Protein AF-T1BUX1-F1 (afdb_monomer)

pLDDT: mean 76.02, std 11.66, range [53.0, 91.06]

Radius of gyration: 20.0 Å; Cα contacts (8 Å, |Δi|>4): 28; chains: 1; bounding box: 41×17×61 Å

Organism: NCBI:txid410659

InterPro domains:
  IPR011527 ABC transporter type 1, transmembrane domain [PF00664] (2-70)
  IPR011527 ABC transporter type 1, transmembrane domain [PS50929] (1-79)
  IPR036640 ABC transporter type 1, transmembrane domain superfamily [G3DSA:1.20.1560.10] (1-79)
  IPR036640 ABC transporter type 1, transmem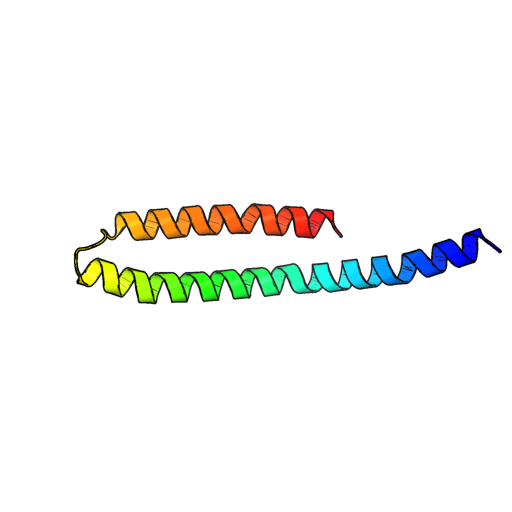brane domain superfamily [SSF90123] (2-78)

Nearest PDB structures (foldseek):
  6vol-assembly1_S  TM=5.723E-01  e=2.861E+00  Spinacia oleracea
  6vol-assembly1_X  TM=5.473E-01  e=2.861E+00  Spinacia oleracea
  6vmb-assembly1_Z  TM=6.578E-01  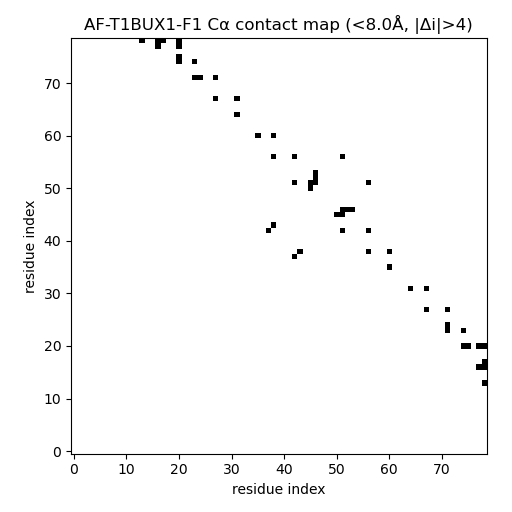e=5.571E+00  Spinacia oleracea

Sequence (79 aa):
EDFEKENQGLYEPSFRAQFLSGIIQPAMLFLANLNYVAIAALGGYWVVSGSMTLGDIQAFIQYSRQFTNPITQIASQMN

Foldseek 3D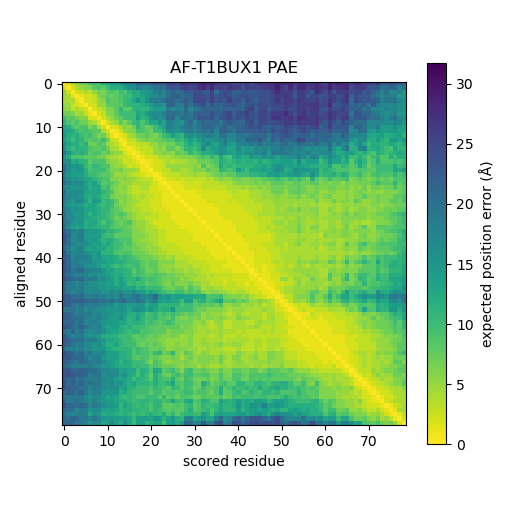i:
DVVVVVVVVVVVLVVVLVVQLVVLVVVLVVVLVVVVVVLCVVVVVCCVVVNDPPVVSVVVNVVVVVVSVVVNVVSVVSD

Solvent-accessible surface area (backbone atoms only — not comparable to full-atom values): 4390 Å² total; per-residue (Å²): 113,70,69,58,55,55,51,57,65,48,49,59,57,50,54,50,30,50,54,48,44,66,45,44,62,60,50,51,54,50,49,52,52,52,49,50,52,51,47,52,57,54,44,51,53,34,40,76,69,69,77,41,56,74,65,57,50,54,51,50,55,51,53,53,52,59,58,52,52,59,53,56,51,54,50,58,72,66,89

Mean predicted aligned error: 9.96 Å

Secondary structure (DSSP, 8-state):
-HHHHHHHHHHHHHHHHHHHHHHHHHHHHHHHHHHHHHHHHHHHHHHHTTSS-HHHHHHHHHHHHHHHHHHHHHHHHT-

Structure (mmCIF, N/CA/C/O backbone):
data_AF-T1BUX1-F1
#
_entry.id   AF-T1BUX1-F1
#
loop_
_atom_site.group_PDB
_atom_site.id
_atom_site.type_symbol
_atom_site.label_atom_id
_atom_site.label_alt_id
_atom_site.label_comp_id
_atom_site.label_asym_id
_atom_site.label_entity_id
_atom_site.label_seq_id
_atom_site.pdbx_PDB_ins_code
_atom_site.Cartn_x
_atom_site.Cartn_y
_atom_site.Cartn_z
_atom_site.occupancy
_atom_site.B_iso_or_equiv
_atom_site.auth_seq_id
_atom_site.auth_comp_id
_atom_site.auth_asym_id
_atom_site.auth_atom_id
_atom_site.pdbx_PDB_model_num
ATOM 1 N N . GLU A 1 1 ? -29.291 7.067 38.703 1.00 53.00 1 GLU A N 1
ATOM 2 C CA . GLU A 1 1 ? -30.008 6.414 37.589 1.00 53.00 1 GLU A CA 1
ATOM 3 C C . GLU A 1 1 ? -29.546 6.926 36.222 1.00 53.00 1 GLU A C 1
ATOM 5 O O . GLU A 1 1 ? -29.198 6.101 35.388 1.00 53.00 1 GLU A O 1
ATOM 10 N N . ASP A 1 2 ? -29.421 8.240 35.993 1.00 58.50 2 ASP A N 1
ATOM 11 C CA . ASP A 1 2 ? -28.966 8.767 34.685 1.00 58.50 2 ASP A CA 1
ATOM 12 C C . ASP A 1 2 ? -27.523 8.378 34.299 1.00 58.50 2 ASP A C 1
ATOM 14 O O . ASP A 1 2 ? -27.260 8.032 33.150 1.00 58.50 2 ASP A O 1
ATOM 18 N N . PHE A 1 3 ? -26.604 8.325 35.270 1.00 59.53 3 PHE A N 1
ATOM 19 C CA . PHE A 1 3 ? -25.201 7.937 35.045 1.00 59.53 3 PHE A CA 1
ATOM 20 C C . PHE A 1 3 ? -25.040 6.472 34.599 1.00 59.53 3 PHE A C 1
ATOM 22 O O . PHE A 1 3 ? -24.141 6.140 33.835 1.00 59.53 3 PHE A O 1
ATOM 29 N N . GLU A 1 4 ? -25.922 5.581 35.055 1.00 61.03 4 GLU A N 1
ATOM 30 C CA . GLU A 1 4 ? -25.902 4.152 34.706 1.00 61.03 4 GLU A CA 1
ATOM 31 C C . GLU A 1 4 ? -26.409 3.906 33.281 1.00 61.03 4 GLU A C 1
ATOM 33 O O . GLU A 1 4 ? -25.883 3.043 32.575 1.00 61.03 4 GLU A O 1
ATOM 38 N N . LYS A 1 5 ? -27.383 4.709 32.831 1.00 58.25 5 LYS A N 1
ATOM 39 C CA . LYS A 1 5 ? -27.880 4.701 31.450 1.00 58.25 5 LYS A CA 1
ATOM 40 C C . LYS A 1 5 ? -26.846 5.223 30.456 1.00 58.25 5 LYS A C 1
ATOM 42 O O . LYS A 1 5 ? -26.667 4.604 29.409 1.00 58.25 5 LYS A O 1
ATOM 47 N N . GLU A 1 6 ? -26.143 6.311 30.777 1.00 60.41 6 GLU A N 1
ATOM 48 C CA . GLU A 1 6 ? -25.029 6.781 29.938 1.00 60.41 6 GLU A CA 1
ATOM 49 C C . GLU A 1 6 ? -23.884 5.763 29.891 1.00 60.41 6 GLU A C 1
ATOM 51 O O . GLU A 1 6 ? -23.340 5.494 28.820 1.00 60.41 6 GLU A O 1
ATOM 56 N N . ASN A 1 7 ? -23.559 5.129 31.022 1.00 59.41 7 ASN A N 1
ATOM 57 C CA . ASN A 1 7 ? -22.466 4.161 31.094 1.00 59.41 7 ASN A CA 1
ATOM 58 C C . ASN A 1 7 ? -22.761 2.871 30.299 1.00 59.41 7 ASN A C 1
ATOM 60 O O . ASN A 1 7 ? -21.872 2.335 29.638 1.00 59.41 7 ASN A O 1
ATOM 64 N N . GLN A 1 8 ? -24.016 2.399 30.280 1.00 55.91 8 GLN A N 1
ATOM 65 C CA . GLN A 1 8 ? -24.439 1.311 29.383 1.00 55.91 8 GLN A CA 1
ATOM 66 C C . GLN A 1 8 ? -24.406 1.731 27.906 1.00 55.91 8 GLN A C 1
ATOM 68 O O . GLN A 1 8 ? -24.005 0.936 27.056 1.00 55.91 8 GLN A O 1
ATOM 73 N N . GLY A 1 9 ? -24.744 2.990 27.606 1.00 57.09 9 GLY A N 1
ATOM 74 C CA . GLY A 1 9 ? -24.639 3.564 26.262 1.00 57.09 9 GLY A CA 1
ATOM 75 C C . GLY A 1 9 ? -23.203 3.691 25.739 1.00 57.09 9 GLY A C 1
ATOM 76 O O . GLY A 1 9 ? -23.014 3.716 24.528 1.00 57.09 9 GLY A O 1
ATOM 77 N N . LEU A 1 10 ? -22.197 3.725 26.622 1.00 55.47 10 LEU A N 1
ATOM 78 C CA . LEU A 1 10 ? -20.765 3.798 26.288 1.00 55.47 10 LEU A CA 1
ATOM 79 C C . LEU A 1 10 ? -20.072 2.428 26.221 1.00 55.47 10 LEU A C 1
ATOM 81 O O . LEU A 1 10 ? -19.028 2.293 25.576 1.00 55.47 10 LEU A O 1
ATOM 85 N N . TYR A 1 11 ? -20.666 1.395 26.820 1.00 56.28 11 TYR A N 1
ATOM 86 C CA . TYR A 1 11 ? -20.118 0.038 26.804 1.00 56.28 11 TYR A CA 1
ATOM 87 C C . TYR A 1 11 ? -20.173 -0.595 25.405 1.00 56.28 11 TYR A C 1
ATOM 89 O O . TYR A 1 11 ? -19.222 -1.232 24.950 1.00 56.28 11 TYR A O 1
ATOM 97 N N . GLU A 1 12 ? -21.270 -0.372 24.684 1.00 59.50 12 GLU A N 1
ATOM 98 C CA . GLU A 1 12 ? -21.479 -0.935 23.351 1.00 59.50 12 GLU A CA 1
ATOM 99 C C . GLU A 1 12 ? -20.615 -0.273 22.250 1.00 59.50 12 GLU A C 1
ATOM 101 O O . GLU A 1 12 ? -20.037 -1.000 21.436 1.00 59.50 12 GLU A O 1
ATOM 106 N N . PRO A 1 13 ? -20.420 1.064 22.239 1.00 60.41 13 PRO A N 1
ATOM 107 C CA . PRO A 1 13 ? -19.420 1.730 21.405 1.00 60.41 13 PRO A CA 1
ATOM 108 C C . PRO A 1 13 ? -17.989 1.276 21.701 1.00 60.41 13 PRO A C 1
ATOM 110 O O . PRO A 1 13 ? -17.241 1.015 20.761 1.00 60.41 13 PRO A O 1
ATOM 113 N N . SER A 1 14 ? -17.620 1.129 22.980 1.00 61.72 14 SE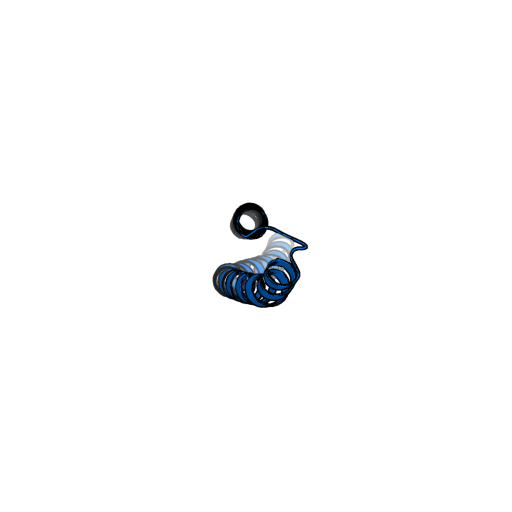R A N 1
ATOM 114 C CA . SER A 1 14 ? -16.254 0.753 23.378 1.00 61.72 14 SER A CA 1
ATOM 115 C C . SER A 1 14 ? -15.919 -0.683 22.965 1.00 61.72 14 SER A C 1
ATOM 117 O O . SER A 1 14 ? -14.858 -0.939 22.400 1.00 61.72 14 SER A O 1
ATOM 119 N N . PHE A 1 15 ? -16.856 -1.624 23.144 1.00 62.91 15 PHE A N 1
ATOM 120 C CA . PHE A 1 15 ? -16.678 -3.010 22.697 1.00 62.91 15 PHE A CA 1
ATOM 121 C C . PHE A 1 15 ? -16.561 -3.116 21.169 1.00 62.91 15 PHE A C 1
ATOM 123 O O . PHE A 1 15 ? -15.715 -3.849 20.651 1.00 62.91 15 PHE A O 1
ATOM 130 N N . ARG A 1 16 ? -17.380 -2.356 20.428 1.00 62.69 16 ARG A N 1
ATOM 131 C CA . ARG A 1 16 ? -17.300 -2.308 18.961 1.00 62.69 16 ARG A CA 1
ATOM 132 C C . ARG A 1 16 ? -15.998 -1.670 18.481 1.00 62.69 16 ARG A C 1
ATOM 134 O O . ARG A 1 16 ? -15.435 -2.184 17.522 1.00 62.69 16 ARG A O 1
ATOM 141 N N . ALA A 1 17 ? -15.502 -0.621 19.138 1.00 66.62 17 ALA A N 1
ATOM 142 C CA . ALA A 1 17 ? -14.212 -0.003 18.821 1.00 66.62 17 ALA A CA 1
ATOM 143 C C . ALA A 1 17 ? -13.052 -0.991 19.021 1.00 66.62 17 ALA A C 1
ATOM 145 O O . ALA A 1 17 ? -12.263 -1.198 18.099 1.00 66.62 17 ALA A O 1
ATOM 146 N N . GLN A 1 18 ? -13.030 -1.707 20.152 1.00 64.62 18 GLN A N 1
ATOM 147 C CA . GLN A 1 18 ? -12.012 -2.725 20.432 1.00 64.62 18 GLN A CA 1
ATOM 148 C C . GLN A 1 18 ? -12.035 -3.873 19.411 1.00 64.62 18 GLN A C 1
ATOM 150 O O . GLN A 1 18 ? -10.987 -4.333 18.950 1.00 64.62 18 GLN A O 1
ATOM 155 N N . PHE A 1 19 ? -13.232 -4.328 19.029 1.00 69.56 19 PHE A N 1
ATOM 156 C CA . PHE A 1 19 ? -13.406 -5.348 17.994 1.00 69.56 19 PHE A CA 1
ATOM 157 C C . PHE A 1 19 ? -12.923 -4.851 16.626 1.00 69.56 19 PHE A C 1
ATOM 159 O O . PHE A 1 19 ? -12.220 -5.570 15.912 1.00 69.56 19 PHE A O 1
ATOM 166 N N . LEU A 1 20 ? -13.244 -3.601 16.279 1.00 67.12 20 LEU A N 1
ATOM 167 C CA . LEU A 1 20 ? -12.813 -2.975 15.035 1.00 67.12 20 LEU A CA 1
ATOM 168 C C . LEU A 1 20 ? -11.285 -2.862 14.986 1.00 67.12 20 LEU A C 1
ATOM 170 O O . LEU A 1 20 ? -10.682 -3.251 13.987 1.00 67.12 20 LEU A O 1
ATOM 174 N N . SER A 1 21 ? -10.639 -2.432 16.073 1.00 70.88 21 SER A N 1
ATOM 175 C CA . SER A 1 21 ? -9.176 -2.364 16.152 1.00 70.88 21 SER A CA 1
ATOM 176 C C . SER A 1 21 ? -8.488 -3.719 16.121 1.00 70.88 21 SER A C 1
ATOM 178 O O . SER A 1 21 ? -7.405 -3.823 15.54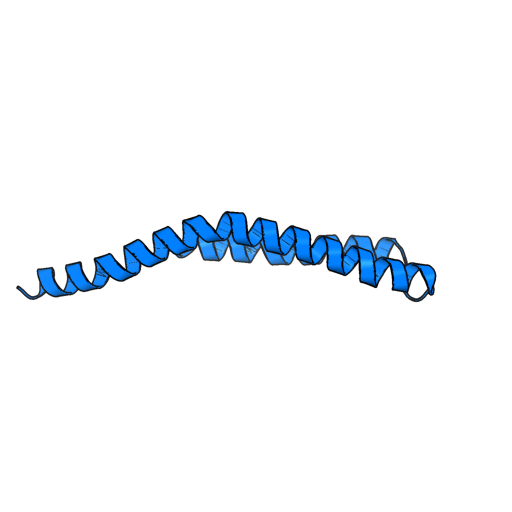3 1.00 70.88 21 SER A O 1
ATOM 180 N N . GLY A 1 22 ? -9.125 -4.772 16.637 1.00 76.06 22 GLY A N 1
ATOM 181 C CA . GLY A 1 22 ? -8.645 -6.146 16.466 1.00 76.06 22 GLY A CA 1
ATOM 182 C C . GLY A 1 22 ? -8.635 -6.609 15.003 1.00 76.06 22 GLY A C 1
ATOM 183 O O . GLY A 1 22 ? -7.766 -7.384 14.606 1.00 76.06 22 GLY A O 1
ATOM 184 N N . ILE A 1 23 ? -9.562 -6.106 14.180 1.00 82.31 23 ILE A N 1
ATOM 185 C CA . ILE A 1 23 ? -9.676 -6.460 12.754 1.00 82.31 23 ILE A CA 1
ATOM 186 C C . ILE A 1 23 ? -8.852 -5.528 11.856 1.00 82.31 23 ILE A C 1
ATOM 188 O O . ILE A 1 23 ? -8.430 -5.936 10.773 1.00 82.31 23 ILE A O 1
ATOM 192 N N . ILE A 1 24 ? -8.564 -4.302 12.297 1.00 79.50 24 ILE A N 1
ATOM 193 C CA . ILE A 1 24 ? -7.796 -3.313 11.529 1.00 79.50 24 ILE A CA 1
ATOM 194 C C . ILE A 1 24 ? -6.449 -3.883 11.076 1.00 79.50 24 ILE A C 1
ATOM 196 O O . ILE A 1 24 ? -6.133 -3.825 9.892 1.00 79.50 24 ILE A O 1
ATOM 200 N N . GLN A 1 25 ? -5.664 -4.484 11.970 1.00 81.06 25 GLN A N 1
ATOM 201 C CA . GLN A 1 25 ? -4.337 -4.991 11.607 1.00 81.06 25 GLN A CA 1
ATOM 202 C C . GLN A 1 25 ? -4.380 -6.094 10.521 1.00 81.06 25 GLN A C 1
ATOM 204 O O . GLN A 1 25 ? -3.699 -5.938 9.500 1.00 81.06 25 GLN A O 1
ATOM 209 N N . PRO A 1 26 ? -5.189 -7.168 10.651 1.00 84.25 26 PRO A N 1
ATOM 210 C CA . PRO A 1 26 ? -5.329 -8.157 9.582 1.00 84.25 26 PRO A CA 1
ATOM 211 C C . PRO A 1 26 ? -5.976 -7.589 8.308 1.00 84.25 26 PRO A C 1
ATOM 213 O O . PRO A 1 26 ? -5.560 -7.958 7.208 1.00 84.25 26 PRO A O 1
ATOM 216 N N . ALA A 1 27 ? -6.924 -6.652 8.414 1.00 84.81 27 ALA A N 1
ATOM 217 C CA . ALA A 1 27 ? -7.517 -5.987 7.251 1.00 84.81 27 ALA A CA 1
ATOM 218 C C . ALA A 1 27 ? -6.480 -5.167 6.467 1.00 84.81 27 ALA A C 1
ATOM 220 O O . ALA A 1 27 ? -6.447 -5.220 5.239 1.00 84.81 27 ALA A O 1
ATOM 221 N N . MET A 1 28 ? -5.582 -4.467 7.161 1.00 81.38 28 MET A N 1
ATOM 222 C CA . MET A 1 28 ? -4.500 -3.709 6.529 1.00 81.38 28 MET A CA 1
ATOM 223 C C . MET A 1 28 ? -3.503 -4.623 5.819 1.00 81.38 28 MET A C 1
ATOM 225 O O . MET A 1 28 ? -3.069 -4.312 4.709 1.00 81.38 28 MET A O 1
ATOM 229 N N . LEU A 1 29 ? -3.187 -5.784 6.402 1.00 85.06 29 LEU A N 1
ATOM 230 C CA . LEU A 1 29 ? -2.358 -6.793 5.743 1.00 85.06 29 LEU A CA 1
ATOM 231 C C . LEU A 1 29 ? -3.037 -7.332 4.473 1.00 85.06 29 LEU A C 1
ATOM 233 O O . LEU A 1 29 ? -2.392 -7.471 3.432 1.00 85.06 29 LEU A O 1
ATOM 237 N N . PHE A 1 30 ? -4.340 -7.613 4.539 1.00 88.19 30 PHE A N 1
ATOM 238 C CA . PHE A 1 30 ? -5.119 -8.061 3.386 1.00 88.19 30 PHE A CA 1
ATOM 239 C C . PHE A 1 30 ? -5.128 -7.010 2.266 1.00 88.19 30 PHE A C 1
ATOM 241 O O . PHE A 1 30 ? -4.799 -7.327 1.122 1.00 88.19 30 PHE A O 1
ATOM 248 N N . LEU A 1 31 ? -5.407 -5.747 2.605 1.00 86.25 31 LEU A N 1
ATOM 249 C CA . LEU A 1 31 ? -5.373 -4.625 1.664 1.00 86.25 31 LEU A CA 1
ATOM 250 C C . LEU A 1 31 ? -3.987 -4.449 1.036 1.00 86.25 31 LEU A C 1
ATOM 252 O O . LEU A 1 31 ? -3.887 -4.239 -0.172 1.00 86.25 31 LEU A O 1
ATOM 256 N N . ALA A 1 32 ? -2.916 -4.583 1.821 1.00 82.75 32 ALA A N 1
ATOM 257 C CA . ALA A 1 32 ? -1.549 -4.483 1.319 1.00 82.75 32 ALA A CA 1
ATOM 258 C C . ALA A 1 32 ? -1.225 -5.579 0.288 1.00 82.75 32 ALA A C 1
ATOM 260 O O . ALA A 1 32 ? -0.632 -5.283 -0.751 1.00 82.75 32 ALA A O 1
ATOM 261 N N . ASN A 1 33 ? -1.637 -6.825 0.542 1.00 87.06 33 ASN A N 1
ATOM 262 C CA . ASN A 1 33 ? -1.447 -7.931 -0.401 1.00 87.06 33 ASN A CA 1
ATOM 263 C C . ASN A 1 33 ? -2.284 -7.746 -1.672 1.00 87.06 33 ASN A C 1
ATOM 265 O O . ASN A 1 33 ? -1.767 -7.918 -2.775 1.00 87.06 33 ASN A O 1
ATOM 269 N N . LEU A 1 34 ? -3.550 -7.346 -1.533 1.00 90.38 34 LEU A N 1
ATOM 270 C CA . LEU A 1 34 ? -4.433 -7.105 -2.674 1.00 90.38 34 LEU A CA 1
ATOM 271 C C . LEU A 1 34 ? -3.887 -5.993 -3.576 1.00 90.38 34 LEU A C 1
ATOM 273 O O . LEU A 1 34 ? -3.812 -6.153 -4.792 1.00 90.38 34 LEU A O 1
ATOM 277 N N . ASN A 1 35 ? -3.454 -4.891 -2.968 1.00 85.12 35 ASN A N 1
ATOM 278 C CA . ASN A 1 35 ? -2.837 -3.774 -3.667 1.00 85.12 35 ASN A CA 1
ATOM 279 C C . ASN A 1 35 ? -1.553 -4.201 -4.395 1.00 85.12 35 ASN A C 1
ATOM 281 O O . ASN A 1 35 ? -1.367 -3.878 -5.565 1.00 85.12 35 ASN A O 1
ATOM 285 N N . TYR A 1 36 ? -0.694 -4.991 -3.742 1.00 84.94 36 TYR A N 1
ATOM 286 C CA . TYR A 1 36 ? 0.510 -5.523 -4.378 1.00 84.94 36 TYR A CA 1
ATOM 287 C C . TYR A 1 36 ? 0.188 -6.368 -5.619 1.00 84.94 36 TYR A C 1
ATOM 289 O O . TYR A 1 36 ? 0.784 -6.148 -6.672 1.00 84.94 36 TYR A O 1
ATOM 297 N N . VAL A 1 37 ? -0.778 -7.288 -5.525 1.00 91.06 37 VAL A N 1
ATOM 298 C CA . VAL A 1 37 ? -1.200 -8.128 -6.660 1.00 91.06 37 VAL A CA 1
ATOM 299 C C . VAL A 1 37 ? -1.791 -7.280 -7.789 1.00 91.06 37 VAL A C 1
ATOM 301 O O . VAL A 1 37 ? -1.448 -7.495 -8.951 1.00 91.06 37 VAL A O 1
ATOM 304 N N . ALA A 1 38 ? -2.627 -6.289 -7.466 1.00 90.50 38 ALA A N 1
ATOM 305 C CA . ALA A 1 38 ? -3.210 -5.384 -8.456 1.00 90.50 38 ALA A CA 1
ATOM 306 C C . ALA A 1 38 ? -2.130 -4.594 -9.213 1.00 90.50 38 ALA A C 1
ATOM 308 O O . ALA A 1 38 ? -2.155 -4.536 -10.443 1.00 90.50 38 ALA A O 1
ATOM 309 N N . ILE A 1 39 ? -1.146 -4.044 -8.493 1.00 86.88 39 ILE A N 1
ATOM 310 C CA . ILE A 1 39 ? -0.022 -3.317 -9.094 1.00 86.88 39 ILE A CA 1
ATOM 311 C C . ILE A 1 39 ? 0.856 -4.254 -9.926 1.00 86.88 39 ILE A C 1
ATOM 313 O O . ILE A 1 39 ? 1.266 -3.881 -11.021 1.00 86.88 39 ILE A O 1
ATOM 317 N N . ALA A 1 40 ? 1.137 -5.467 -9.450 1.00 86.19 40 ALA A N 1
ATOM 318 C CA . ALA A 1 40 ? 1.944 -6.430 -10.193 1.00 86.19 40 ALA A CA 1
ATOM 319 C C . ALA A 1 40 ? 1.269 -6.845 -11.512 1.00 86.19 40 ALA A C 1
ATOM 321 O O . ALA A 1 40 ? 1.933 -6.904 -12.546 1.00 86.19 40 ALA A O 1
ATOM 322 N N . ALA A 1 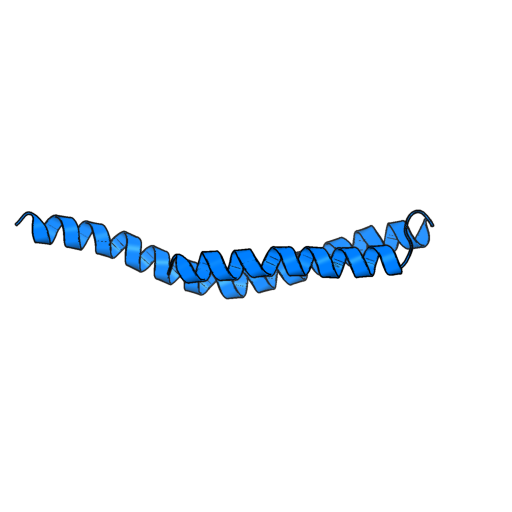41 ? -0.047 -7.077 -11.499 1.00 90.12 41 ALA A N 1
ATOM 323 C CA . ALA A 1 41 ? -0.805 -7.460 -12.688 1.00 90.12 41 ALA A CA 1
ATOM 324 C C . ALA A 1 41 ? -0.934 -6.305 -13.699 1.00 90.12 41 ALA A C 1
ATOM 326 O O . ALA A 1 41 ? -0.592 -6.466 -14.871 1.00 90.12 41 ALA A O 1
ATOM 327 N N . LEU A 1 42 ? -1.394 -5.131 -13.252 1.00 89.31 42 LEU A N 1
ATOM 328 C CA . LEU A 1 42 ? -1.619 -3.971 -14.125 1.00 89.31 42 LEU A CA 1
ATOM 329 C C . LEU A 1 42 ? -0.306 -3.307 -14.550 1.00 89.31 42 LEU A C 1
ATOM 331 O O . LEU A 1 42 ? -0.110 -2.988 -15.720 1.00 89.31 42 LEU A O 1
ATOM 335 N N . GLY A 1 43 ? 0.620 -3.145 -13.609 1.00 86.06 43 GLY A N 1
ATOM 336 C CA . GLY A 1 43 ? 1.939 -2.585 -13.870 1.00 86.06 43 GLY A CA 1
ATOM 337 C C . GLY A 1 43 ? 2.776 -3.493 -14.767 1.00 86.06 43 GLY A C 1
ATOM 338 O O . GLY A 1 43 ? 3.409 -3.004 -15.700 1.00 86.06 43 GLY A O 1
ATOM 339 N N . GLY A 1 44 ? 2.726 -4.814 -14.563 1.00 86.00 44 GLY A N 1
ATOM 340 C CA . GLY A 1 44 ? 3.382 -5.771 -15.458 1.00 86.00 44 GLY A CA 1
ATOM 341 C C . GLY A 1 44 ? 2.914 -5.616 -16.906 1.00 86.00 44 GLY A C 1
ATOM 342 O O . GLY A 1 44 ? 3.739 -5.546 -17.815 1.00 86.00 44 GLY A O 1
ATOM 343 N N . TYR A 1 45 ? 1.603 -5.461 -17.115 1.00 89.38 45 TYR A N 1
ATOM 344 C CA . TYR A 1 45 ? 1.040 -5.183 -18.436 1.00 89.38 45 TYR A CA 1
ATOM 345 C C . TYR A 1 45 ? 1.552 -3.856 -19.030 1.00 89.38 45 TYR A C 1
ATOM 347 O O . TYR A 1 45 ? 2.014 -3.841 -20.171 1.00 89.38 45 TYR A O 1
ATOM 355 N N . TRP A 1 46 ? 1.544 -2.761 -18.261 1.00 85.69 46 TRP A N 1
ATOM 356 C CA . TRP A 1 46 ? 1.990 -1.440 -18.733 1.00 85.69 46 TRP A CA 1
ATOM 357 C C . TRP A 1 46 ? 3.497 -1.324 -19.002 1.00 85.69 46 TRP A C 1
ATOM 359 O O . TRP A 1 46 ? 3.909 -0.558 -19.876 1.00 85.69 46 TRP A O 1
ATOM 369 N N . VAL A 1 47 ? 4.326 -2.083 -18.280 1.00 86.88 47 VAL A N 1
ATOM 370 C CA . VAL A 1 47 ? 5.773 -2.159 -18.543 1.00 86.88 47 VAL A CA 1
ATOM 371 C C . VAL A 1 47 ? 6.051 -2.922 -19.827 1.00 86.88 47 VAL A C 1
ATOM 373 O O . VAL A 1 47 ? 6.861 -2.479 -20.638 1.00 86.88 47 VAL A O 1
ATOM 376 N N . VAL A 1 48 ? 5.350 -4.036 -20.054 1.00 87.38 48 VAL A N 1
ATOM 377 C CA . VAL A 1 48 ? 5.490 -4.812 -21.295 1.00 87.38 48 VAL A CA 1
ATOM 378 C C . VAL A 1 48 ? 4.980 -4.020 -22.505 1.00 87.38 48 VAL A C 1
ATOM 380 O O . VAL A 1 48 ? 5.555 -4.133 -23.585 1.00 87.38 48 VAL A O 1
ATOM 383 N N . SER A 1 49 ? 3.961 -3.169 -22.336 1.00 86.38 49 SER A N 1
ATOM 384 C CA . SER A 1 49 ? 3.471 -2.276 -23.397 1.00 86.38 49 SER A CA 1
ATOM 385 C C . SER A 1 49 ? 4.329 -1.021 -23.617 1.00 86.38 49 SER A C 1
ATOM 387 O O . SER A 1 49 ? 4.013 -0.221 -24.496 1.00 86.38 49 SER A O 1
ATOM 389 N N . GLY A 1 50 ? 5.390 -0.817 -22.824 1.00 83.81 50 GLY A N 1
ATOM 390 C CA . GLY A 1 50 ? 6.270 0.355 -22.905 1.00 83.81 50 GLY A CA 1
ATOM 391 C C . GLY A 1 50 ? 5.618 1.673 -22.470 1.00 83.81 50 GLY A C 1
ATOM 392 O O . GLY A 1 50 ? 6.162 2.741 -22.736 1.00 83.81 50 GLY A O 1
ATOM 393 N N . SER A 1 51 ? 4.448 1.619 -21.826 1.00 84.19 51 SER A N 1
ATOM 394 C CA . SER A 1 51 ? 3.684 2.799 -21.394 1.00 84.19 51 SER A CA 1
ATOM 395 C C . SER A 1 51 ? 4.143 3.342 -20.036 1.00 84.19 51 SER A C 1
ATOM 397 O O . SER A 1 51 ? 3.888 4.502 -19.727 1.00 84.19 51 SER A O 1
ATOM 399 N N . MET A 1 52 ? 4.820 2.515 -19.234 1.00 86.38 52 MET A N 1
ATOM 400 C CA . MET A 1 52 ? 5.441 2.881 -17.957 1.00 86.38 52 MET A CA 1
ATOM 401 C C . MET A 1 52 ? 6.800 2.197 -17.809 1.00 86.38 52 MET A C 1
ATOM 403 O O . MET A 1 52 ? 7.011 1.093 -18.312 1.00 86.38 52 MET A O 1
ATOM 407 N N . THR A 1 53 ? 7.719 2.830 -17.083 1.00 88.69 53 THR A N 1
ATOM 408 C CA . THR A 1 53 ? 8.998 2.217 -16.710 1.00 88.69 53 THR A CA 1
ATOM 409 C C . THR A 1 53 ? 8.858 1.394 -15.426 1.00 88.69 53 THR A C 1
ATOM 411 O O . THR A 1 53 ? 7.936 1.577 -14.629 1.00 88.69 53 THR A O 1
ATOM 414 N N . LEU A 1 54 ? 9.819 0.501 -15.171 1.00 83.56 54 LEU A N 1
ATOM 415 C CA . LEU A 1 54 ? 9.893 -0.231 -13.901 1.00 83.56 54 LEU A CA 1
ATOM 416 C C . LEU A 1 54 ? 10.028 0.719 -12.690 1.00 83.56 54 LEU A C 1
ATOM 418 O O . LEU A 1 54 ? 9.503 0.427 -11.614 1.00 83.56 54 LEU A O 1
ATOM 422 N N . GLY A 1 55 ? 10.701 1.861 -12.874 1.00 86.81 55 GLY A N 1
ATOM 423 C CA . GLY A 1 55 ? 10.853 2.889 -11.842 1.00 86.81 55 GLY A CA 1
ATOM 424 C C . GLY A 1 55 ? 9.521 3.528 -11.450 1.00 86.81 55 GLY A C 1
ATOM 425 O O . GLY A 1 55 ? 9.269 3.728 -10.261 1.00 86.81 55 GLY A O 1
ATOM 426 N N . ASP A 1 56 ? 8.630 3.754 -12.419 1.00 86.62 56 ASP A N 1
ATOM 427 C CA . ASP A 1 56 ? 7.302 4.325 -12.164 1.00 86.62 56 ASP A CA 1
ATOM 428 C C . ASP A 1 56 ? 6.449 3.393 -11.289 1.00 86.62 56 ASP A C 1
ATOM 430 O O . ASP A 1 56 ? 5.790 3.840 -10.348 1.00 86.62 56 ASP A O 1
ATOM 434 N N . ILE A 1 57 ? 6.520 2.076 -11.525 1.00 84.00 57 ILE A N 1
ATOM 435 C CA . ILE A 1 57 ? 5.857 1.074 -10.672 1.00 84.00 57 ILE A CA 1
ATOM 436 C C . ILE A 1 57 ? 6.430 1.099 -9.257 1.00 84.00 57 ILE A C 1
ATOM 438 O O . ILE A 1 57 ? 5.678 1.076 -8.279 1.00 84.00 57 ILE A O 1
ATOM 442 N N . GLN A 1 58 ? 7.757 1.138 -9.125 1.00 86.12 58 GLN A N 1
ATOM 443 C CA . GLN A 1 58 ? 8.406 1.154 -7.816 1.00 86.12 58 GLN A CA 1
ATOM 444 C C . GLN A 1 58 ? 7.995 2.391 -7.005 1.00 86.12 58 GLN A C 1
ATOM 446 O O . GLN A 1 58 ? 7.693 2.271 -5.813 1.00 86.12 58 GLN A O 1
ATOM 451 N N . ALA A 1 59 ? 7.957 3.565 -7.641 1.00 88.44 59 ALA A N 1
ATOM 452 C CA . ALA A 1 59 ? 7.499 4.802 -7.019 1.00 88.44 59 ALA A CA 1
ATOM 453 C C . ALA A 1 59 ? 6.026 4.701 -6.591 1.00 88.44 59 ALA A C 1
ATOM 455 O O . ALA A 1 59 ? 5.690 5.037 -5.455 1.00 88.44 59 ALA A O 1
ATOM 456 N N . PHE A 1 60 ? 5.160 4.150 -7.447 1.00 85.50 60 PHE A N 1
ATOM 457 C CA . PHE A 1 60 ? 3.746 3.953 -7.129 1.00 85.50 60 PHE A CA 1
ATOM 458 C C . PHE A 1 60 ? 3.534 3.030 -5.918 1.00 85.50 60 PHE A C 1
ATOM 460 O O . PHE A 1 60 ? 2.774 3.370 -5.011 1.00 85.50 60 PHE A O 1
ATOM 467 N N . ILE A 1 61 ? 4.250 1.899 -5.843 1.00 83.69 61 ILE A N 1
ATOM 468 C CA . ILE A 1 61 ? 4.196 0.985 -4.685 1.00 83.69 61 ILE A CA 1
ATOM 469 C C . ILE A 1 61 ? 4.601 1.715 -3.400 1.00 83.69 61 ILE A C 1
ATOM 471 O O . ILE A 1 61 ? 3.948 1.556 -2.365 1.00 83.69 61 ILE A O 1
ATOM 475 N N . GLN A 1 62 ? 5.670 2.515 -3.447 1.00 84.94 62 GLN A N 1
ATOM 476 C CA . GLN A 1 62 ? 6.133 3.274 -2.284 1.00 84.94 62 GLN A CA 1
ATOM 477 C C . GLN A 1 62 ? 5.099 4.302 -1.818 1.00 84.94 62 GLN A C 1
ATOM 479 O O . GLN A 1 62 ? 4.771 4.332 -0.630 1.00 84.94 62 GLN A O 1
ATOM 484 N N . TYR A 1 63 ? 4.537 5.088 -2.738 1.00 84.50 63 TYR A N 1
ATOM 485 C CA . TYR A 1 63 ? 3.500 6.066 -2.404 1.00 84.50 63 TYR A CA 1
ATOM 486 C C . TYR A 1 63 ? 2.228 5.408 -1.875 1.00 84.50 63 TYR A C 1
ATOM 488 O O . TYR A 1 63 ? 1.646 5.873 -0.896 1.00 84.50 63 TYR A O 1
ATOM 496 N N . SER A 1 64 ? 1.824 4.282 -2.460 1.00 80.88 64 SER A N 1
ATOM 497 C CA . SER A 1 64 ? 0.644 3.556 -2.003 1.00 80.88 64 SER A CA 1
ATOM 498 C C . SER A 1 64 ? 0.817 3.037 -0.570 1.00 80.88 64 SER A C 1
ATOM 500 O O . SER A 1 64 ? -0.075 3.196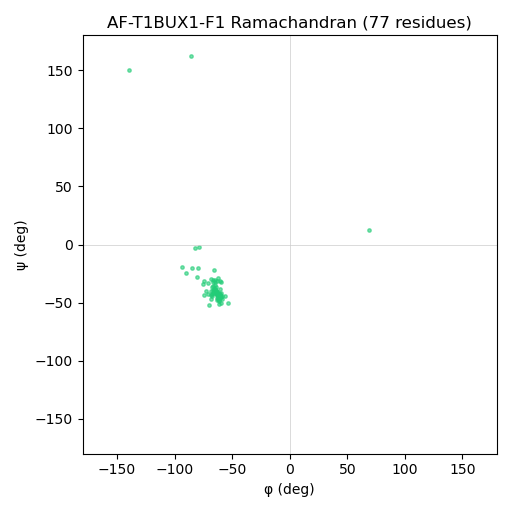 0.262 1.00 80.88 64 SER A O 1
ATOM 502 N N . ARG A 1 65 ? 2.007 2.523 -0.226 1.00 79.19 65 ARG A N 1
ATOM 503 C CA . ARG A 1 65 ? 2.340 2.127 1.154 1.00 79.19 65 ARG A CA 1
ATOM 504 C C . ARG A 1 65 ? 2.367 3.314 2.118 1.00 79.19 65 ARG A C 1
ATOM 506 O O . ARG A 1 65 ? 1.905 3.181 3.250 1.00 79.19 65 ARG A O 1
ATOM 513 N N . GLN A 1 66 ? 2.870 4.472 1.684 1.00 80.12 66 GLN A N 1
ATOM 514 C CA . GLN A 1 66 ? 2.818 5.696 2.492 1.00 80.12 66 GLN A CA 1
ATOM 515 C C . GLN A 1 66 ? 1.382 6.121 2.808 1.00 80.12 66 GLN A C 1
ATOM 517 O O . GLN A 1 66 ? 1.151 6.645 3.892 1.00 80.12 66 GLN A O 1
ATOM 522 N N . PHE A 1 67 ? 0.423 5.847 1.922 1.00 74.56 67 PHE A N 1
ATOM 523 C CA . PHE A 1 67 ? -0.995 6.132 2.151 1.00 74.56 67 PHE A CA 1
ATOM 524 C C . PHE A 1 67 ? -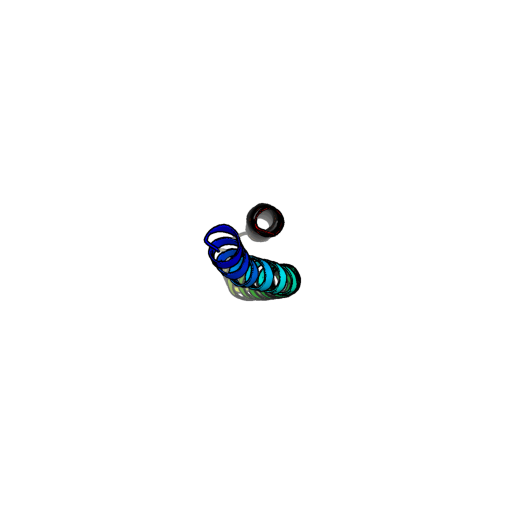1.652 5.162 3.148 1.00 74.56 67 PHE A C 1
ATOM 526 O O . PHE A 1 67 ? -2.536 5.539 3.911 1.00 74.56 67 PHE A O 1
ATOM 533 N N . THR A 1 68 ? -1.194 3.910 3.191 1.00 69.00 68 THR A N 1
ATOM 534 C CA . THR A 1 68 ? -1.701 2.878 4.112 1.00 69.00 68 THR A CA 1
ATOM 535 C C . THR A 1 68 ? -1.292 3.144 5.573 1.00 69.00 68 THR A C 1
ATOM 537 O O . THR A 1 68 ? -2.059 2.874 6.492 1.00 69.00 68 THR A O 1
ATOM 540 N N . ASN A 1 69 ? -0.117 3.730 5.817 1.00 74.25 69 ASN A N 1
ATOM 541 C CA . ASN A 1 69 ? 0.387 4.018 7.169 1.00 74.25 69 ASN A CA 1
ATOM 542 C C . ASN A 1 69 ? -0.496 4.953 8.034 1.00 74.25 69 ASN A C 1
ATOM 544 O O . ASN A 1 69 ? -0.773 4.591 9.181 1.00 74.25 69 ASN A O 1
ATOM 548 N N . PRO A 1 70 ? -0.945 6.134 7.560 1.00 69.44 70 PRO A N 1
ATOM 549 C CA . PRO A 1 70 ? -1.788 7.032 8.351 1.00 69.44 70 PRO A CA 1
ATOM 550 C C . PRO A 1 70 ? -3.160 6.430 8.669 1.00 69.44 70 PRO A C 1
ATOM 552 O O . PRO A 1 70 ? -3.691 6.686 9.746 1.00 69.44 70 PRO A O 1
ATOM 555 N N . ILE A 1 71 ? -3.703 5.572 7.799 1.00 69.25 71 ILE A N 1
ATOM 556 C CA . ILE A 1 71 ? -4.955 4.849 8.071 1.00 69.25 71 ILE A CA 1
ATOM 557 C C . ILE A 1 71 ? -4.790 3.965 9.310 1.00 69.25 71 ILE A C 1
ATOM 559 O O . ILE A 1 71 ? -5.634 4.008 10.200 1.00 69.25 71 ILE A O 1
ATOM 563 N N . THR A 1 72 ? -3.676 3.232 9.419 1.00 69.69 72 THR A N 1
ATOM 564 C CA . THR A 1 72 ? -3.370 2.417 10.607 1.00 69.69 72 THR A CA 1
ATOM 565 C C . THR A 1 72 ? -3.266 3.271 11.872 1.00 69.69 72 THR A C 1
ATOM 567 O O . THR A 1 72 ? -3.728 2.853 12.931 1.00 69.69 72 THR A O 1
ATOM 570 N N . GLN A 1 73 ? -2.690 4.475 11.778 1.00 70.50 73 GLN A N 1
ATOM 571 C CA . GLN A 1 73 ? -2.567 5.377 12.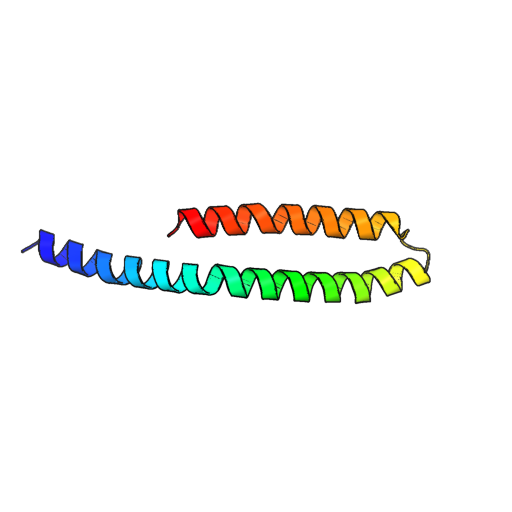928 1.00 70.50 73 GLN A CA 1
ATOM 572 C C . GLN A 1 73 ? -3.920 5.926 13.386 1.00 70.50 73 GLN A C 1
ATOM 574 O O . GLN A 1 73 ? -4.221 5.858 14.575 1.00 70.50 73 GLN A O 1
ATOM 579 N N . ILE A 1 74 ? -4.760 6.407 12.466 1.00 74.31 74 ILE A N 1
ATOM 580 C CA . ILE A 1 74 ? -6.112 6.894 12.791 1.00 74.31 74 ILE A CA 1
ATOM 581 C C . ILE A 1 74 ? -6.931 5.767 13.423 1.00 74.31 74 ILE A C 1
ATOM 583 O O . ILE A 1 74 ? -7.547 5.939 14.469 1.00 74.31 74 ILE A O 1
ATOM 587 N N . ALA A 1 75 ? -6.855 4.581 12.834 1.00 65.81 75 ALA A N 1
ATOM 588 C CA . ALA A 1 75 ? -7.517 3.384 13.314 1.00 65.81 75 ALA A CA 1
ATOM 589 C C . ALA A 1 75 ? -7.046 2.941 14.718 1.00 65.81 75 ALA A C 1
ATOM 591 O O . ALA A 1 75 ? -7.821 2.355 15.470 1.00 65.81 75 ALA A O 1
ATOM 592 N N . SER A 1 76 ? -5.797 3.242 15.092 1.00 68.38 76 SER A N 1
ATOM 593 C CA . SER A 1 76 ? -5.281 3.026 16.452 1.00 68.38 76 SER A CA 1
ATOM 594 C C . SER A 1 76 ? -5.676 4.122 17.446 1.00 68.38 76 SER A C 1
ATOM 596 O O . SER A 1 76 ? -5.779 3.835 18.630 1.00 68.38 76 SER A O 1
ATOM 598 N N . GLN A 1 77 ? -5.906 5.355 16.979 1.00 68.50 77 GLN A N 1
ATOM 599 C CA . GLN A 1 77 ? -6.360 6.480 17.810 1.00 68.50 77 GLN A CA 1
ATOM 600 C C . GLN A 1 77 ? -7.869 6.446 18.088 1.00 68.50 77 GLN A C 1
ATOM 602 O O . GLN A 1 77 ? -8.331 7.097 19.016 1.00 68.50 77 GLN A O 1
ATOM 607 N N . MET A 1 78 ? -8.635 5.718 17.271 1.00 59.84 78 MET A N 1
ATOM 608 C CA . MET A 1 78 ? -10.065 5.458 17.482 1.00 59.84 78 MET A CA 1
ATOM 609 C C . MET A 1 78 ? -10.341 4.303 18.465 1.00 59.84 78 MET A C 1
ATOM 611 O O . MET A 1 78 ? -11.507 4.008 18.725 1.00 59.84 78 MET A O 1
ATOM 615 N N . ASN A 1 79 ? -9.287 3.641 18.951 1.00 53.09 79 ASN A N 1
ATOM 616 C CA . ASN A 1 79 ? -9.311 2.547 19.925 1.00 53.09 79 ASN A CA 1
ATOM 617 C C . ASN A 1 79 ? -9.175 3.091 21.349 1.00 53.09 79 ASN A C 1
ATOM 619 O O . ASN A 1 79 ? -9.784 2.497 22.264 1.00 53.09 79 ASN A O 1
#